Protein AF-A0AAD5NKB3-F1 (afdb_monomer_lite)

pLDDT: mean 73.3, std 15.7, range [30.05, 95.31]

Organism: Acer negundo (NCBI:txid4023)

Secondary structure (DSSP, 8-state):
---SGGG----TT-HHHHHHHHHHHHHHHHHTT-----S-GGG--TTS--EEEEE---SS-HHHHHH-----SHHHHHHHHHTT--EEE-SSHHHHHHH-BTTB-----TT-THHHHHHHHHTPPEEEEE--SGGGSSEEEE--SHHHHHHHHHHT---EEEE--SS--

Radius of gyration: 16.44 Å; chains: 1; bounding box: 42×35×48 Å

Foldseek 3Di:
DPPPDPDLPQDLPDPVSVVVLVVCLVVLPVQDVDDDDDPDPPVDDQQAAEEEAEFDCAPHPSVCSNDADDDPDPVSCLVCRVVRYHHYDHQCQLNQHQPDDAPDGDHDPPVRCPVVVSCVVVVHHYHYHYDPPRSPQWDKDFDDDDVLSVVCVVVSHGDIDTDDDDDDD

Structure (mmCIF, N/CA/C/O backbone):
data_AF-A0AAD5NKB3-F1
#
_entry.id   AF-A0AAD5NKB3-F1
#
loop_
_atom_site.group_PDB
_atom_site.id
_atom_site.type_symbol
_atom_site.label_atom_id
_atom_site.label_alt_id
_atom_site.label_comp_id
_atom_site.label_asym_id
_atom_site.label_entity_id
_atom_site.label_seq_id
_atom_site.pdbx_PDB_ins_code
_atom_site.Cartn_x
_atom_site.Cartn_y
_atom_site.Cartn_z
_atom_site.occupancy
_atom_site.B_iso_or_equiv
_atom_site.auth_seq_id
_atom_site.auth_comp_id
_atom_site.auth_asym_id
_atom_site.auth_atom_id
_atom_site.pdbx_PDB_model_num
ATOM 1 N N . MET A 1 1 ? -2.446 13.764 -21.635 1.00 30.91 1 MET A N 1
ATOM 2 C CA . MET A 1 1 ? -1.039 13.862 -21.181 1.00 30.91 1 MET A CA 1
ATOM 3 C C . MET A 1 1 ? -1.048 14.028 -19.662 1.00 30.91 1 MET A C 1
ATOM 5 O O . MET A 1 1 ? -1.425 15.084 -19.175 1.00 30.91 1 MET A O 1
ATOM 9 N N . LEU A 1 2 ? -0.765 12.965 -18.907 1.00 37.78 2 LEU A N 1
ATOM 10 C CA . LEU A 1 2 ? -0.924 12.890 -17.443 1.00 37.78 2 LEU A CA 1
ATOM 11 C C . LEU A 1 2 ? 0.297 13.487 -16.698 1.00 37.78 2 LEU A C 1
ATOM 13 O O . LEU A 1 2 ? 0.914 12.829 -15.875 1.00 37.78 2 LEU A O 1
ATOM 17 N N . PHE A 1 3 ? 0.673 14.736 -16.996 1.00 38.31 3 PHE A N 1
ATOM 18 C CA . PHE A 1 3 ? 1.846 15.390 -16.377 1.00 38.31 3 PHE A CA 1
ATOM 19 C C . PHE A 1 3 ? 1.584 15.976 -14.974 1.00 38.31 3 PHE A C 1
ATOM 21 O O . PHE A 1 3 ? 2.528 16.328 -14.276 1.00 38.31 3 PHE A O 1
ATOM 28 N N . PHE A 1 4 ? 0.323 16.112 -14.547 1.00 36.34 4 PHE A N 1
ATOM 29 C CA . PHE A 1 4 ? -0.035 17.086 -13.503 1.00 36.34 4 PHE A CA 1
ATOM 30 C C . PHE A 1 4 ? -0.369 16.547 -12.102 1.00 36.34 4 PHE A C 1
ATOM 32 O O . PHE A 1 4 ? -0.587 17.352 -11.201 1.00 36.34 4 PHE A O 1
ATOM 39 N N . PHE A 1 5 ? -0.386 15.234 -11.853 1.00 44.59 5 PHE A N 1
ATOM 40 C CA . PHE A 1 5 ? -0.872 14.723 -10.554 1.00 44.59 5 PHE A CA 1
ATOM 41 C C . PHE A 1 5 ? 0.203 14.477 -9.486 1.00 44.59 5 PHE A C 1
ATOM 43 O O . PHE A 1 5 ? -0.128 14.082 -8.372 1.00 44.59 5 PHE A O 1
ATOM 50 N N . MET A 1 6 ? 1.476 14.760 -9.769 1.00 42.28 6 MET A N 1
ATOM 51 C CA . MET A 1 6 ? 2.579 14.442 -8.848 1.00 42.28 6 MET A CA 1
ATOM 52 C C . MET A 1 6 ? 2.840 15.506 -7.761 1.00 42.28 6 MET A C 1
ATOM 54 O O . MET A 1 6 ? 3.687 15.303 -6.897 1.00 42.28 6 MET A O 1
ATOM 58 N N . PHE A 1 7 ? 2.104 16.623 -7.767 1.00 39.75 7 PHE A N 1
ATOM 59 C CA . PHE A 1 7 ? 2.269 17.727 -6.811 1.00 39.75 7 PHE A CA 1
ATOM 60 C C . PHE A 1 7 ? 0.956 18.116 -6.128 1.00 39.75 7 PHE A C 1
ATOM 62 O O . PHE A 1 7 ? 0.623 19.296 -6.052 1.00 39.75 7 PHE A O 1
ATOM 69 N N . ILE A 1 8 ? 0.190 17.151 -5.616 1.00 42.84 8 ILE A N 1
ATOM 70 C CA . ILE A 1 8 ? -0.870 17.490 -4.660 1.00 42.84 8 ILE A CA 1
ATOM 71 C C . ILE A 1 8 ? -0.327 17.221 -3.256 1.00 42.84 8 ILE A C 1
ATOM 73 O O . ILE A 1 8 ? -0.407 16.086 -2.783 1.00 42.84 8 ILE A O 1
ATOM 77 N N . PRO A 1 9 ? 0.219 18.232 -2.553 1.00 39.78 9 PRO A N 1
ATOM 78 C CA . PRO A 1 9 ? 0.282 18.166 -1.106 1.00 39.78 9 PRO A CA 1
ATOM 79 C C . PRO A 1 9 ? -1.168 18.160 -0.613 1.00 39.78 9 PRO A C 1
ATOM 81 O O . PRO A 1 9 ? -1.796 19.205 -0.447 1.00 39.78 9 PRO A O 1
ATOM 84 N N . ILE A 1 10 ? -1.744 16.966 -0.454 1.00 48.25 10 ILE A N 1
ATOM 85 C CA . ILE A 1 10 ? -3.040 16.818 0.198 1.00 48.25 10 ILE A CA 1
ATOM 86 C C . ILE A 1 10 ? -2.777 17.099 1.671 1.00 48.25 10 ILE A C 1
ATOM 88 O O . ILE A 1 10 ? -2.394 16.225 2.448 1.00 48.25 10 ILE A O 1
ATOM 92 N N . ASP A 1 11 ? -2.942 18.360 2.047 1.00 48.34 11 ASP A N 1
ATOM 93 C CA . ASP A 1 11 ? -3.095 18.710 3.441 1.00 48.34 11 ASP A CA 1
ATOM 94 C C . ASP A 1 11 ? -4.345 17.986 3.964 1.00 48.34 11 ASP A C 1
ATOM 96 O O . ASP A 1 11 ? -5.457 18.178 3.466 1.00 48.34 11 ASP A O 1
ATOM 100 N N . HIS A 1 12 ? -4.147 17.131 4.963 1.00 51.28 12 HIS A N 1
ATOM 101 C CA . HIS A 1 12 ? -5.184 16.386 5.667 1.00 51.28 12 HIS A CA 1
ATOM 102 C C . HIS A 1 12 ? -6.271 17.294 6.256 1.00 51.28 12 HIS A C 1
ATOM 104 O O . HIS A 1 12 ? -7.392 16.828 6.462 1.00 51.28 12 HIS A O 1
ATOM 110 N N . HIS A 1 13 ? -6.004 18.590 6.441 1.00 52.25 13 HIS A N 1
ATOM 111 C CA . HIS A 1 13 ? -7.005 19.579 6.837 1.00 52.25 13 HIS A CA 1
ATOM 112 C C . HIS A 1 13 ? -7.773 20.208 5.659 1.00 52.25 13 HIS A C 1
ATOM 114 O O . HIS A 1 13 ? -8.900 20.678 5.848 1.00 52.25 13 HIS A O 1
ATOM 120 N N . SER A 1 14 ? -7.257 20.137 4.429 1.00 56.31 14 SER A N 1
ATOM 121 C CA . SER A 1 14 ? -7.858 20.771 3.252 1.00 56.31 14 SER A CA 1
ATOM 122 C C . SER A 1 14 ? -9.067 19.997 2.717 1.00 56.31 14 SER A C 1
ATOM 124 O O . SER A 1 14 ? -8.955 18.922 2.123 1.00 56.31 14 SER A O 1
ATOM 126 N N . LYS A 1 15 ? -10.263 20.585 2.868 1.00 63.34 15 LYS A N 1
ATOM 127 C CA . LYS A 1 15 ? -11.514 20.058 2.287 1.00 63.34 15 LYS A CA 1
ATOM 128 C C . LYS A 1 15 ? -11.424 19.911 0.762 1.00 63.34 15 LYS A C 1
ATOM 130 O O . LYS A 1 15 ? -11.953 18.944 0.215 1.00 63.34 15 LYS A O 1
ATOM 135 N N . TRP A 1 16 ? -10.738 20.843 0.097 1.00 64.38 16 TRP A N 1
ATOM 136 C CA . TRP A 1 16 ? -10.544 20.830 -1.353 1.00 64.38 16 TRP A CA 1
ATOM 137 C C . TRP A 1 16 ? -9.618 19.691 -1.787 1.00 64.38 16 TRP A C 1
ATOM 139 O O . TRP A 1 16 ? -9.987 18.924 -2.672 1.00 64.38 16 TRP A O 1
ATOM 149 N N . GLY A 1 17 ? -8.489 19.498 -1.093 1.00 62.31 17 GLY A N 1
ATOM 150 C CA . GLY A 1 17 ? -7.562 18.393 -1.360 1.00 62.31 17 GLY A CA 1
ATOM 151 C C . GLY A 1 17 ? -8.229 17.021 -1.225 1.00 62.31 17 GLY A C 1
ATOM 152 O O . GLY A 1 17 ? -8.088 16.178 -2.107 1.00 62.31 17 GLY A O 1
ATOM 153 N N . ARG A 1 18 ? -9.051 16.821 -0.182 1.00 61.41 18 ARG A N 1
ATOM 154 C CA . ARG A 1 18 ? -9.834 15.581 -0.009 1.00 61.41 18 ARG A CA 1
ATOM 155 C C . ARG A 1 18 ? -10.883 15.380 -1.105 1.00 61.41 18 ARG A C 1
ATOM 157 O O . ARG A 1 18 ? -11.113 14.251 -1.527 1.00 61.41 18 ARG A O 1
ATOM 164 N N . SER A 1 19 ? -11.536 16.450 -1.561 1.00 63.03 19 SER A N 1
ATOM 165 C CA . SER A 1 19 ? -12.535 16.360 -2.634 1.00 63.03 19 SER A CA 1
ATOM 166 C C . SER A 1 19 ? -11.902 16.066 -3.991 1.00 63.03 19 SER A C 1
ATOM 168 O O . SER A 1 19 ? -12.428 15.242 -4.736 1.00 63.03 19 SER A O 1
ATOM 170 N N . LEU A 1 20 ? -10.770 16.705 -4.292 1.00 64.19 20 LEU A N 1
ATOM 171 C CA . LEU A 1 20 ? -9.994 16.450 -5.500 1.00 64.19 20 LEU A CA 1
ATOM 172 C C . LEU A 1 20 ? -9.430 15.027 -5.499 1.00 64.19 20 LEU A C 1
ATOM 174 O O . LEU A 1 20 ? -9.568 14.341 -6.504 1.00 64.19 20 LEU A O 1
ATOM 178 N N . SER A 1 21 ? -8.886 14.564 -4.366 1.00 59.94 21 SER A N 1
ATOM 179 C CA . SER A 1 21 ? -8.460 13.171 -4.192 1.00 59.94 21 SER A CA 1
ATOM 180 C C . SER A 1 21 ? -9.610 12.227 -4.532 1.00 59.94 21 SER A C 1
ATOM 182 O O . SER A 1 21 ? -9.531 11.525 -5.531 1.00 59.94 21 SER A O 1
ATOM 184 N N . ARG A 1 22 ? -10.753 12.329 -3.831 1.00 63.94 22 ARG A N 1
ATOM 185 C CA . ARG A 1 22 ? -11.948 11.503 -4.094 1.00 63.94 22 ARG A CA 1
ATOM 186 C C . ARG A 1 22 ? -12.400 11.523 -5.557 1.00 63.94 22 ARG A C 1
ATOM 188 O O . ARG A 1 22 ? -12.804 10.487 -6.079 1.00 63.94 22 ARG A O 1
ATOM 195 N N . TYR A 1 23 ? -12.345 12.682 -6.213 1.00 67.06 23 TYR A N 1
ATOM 196 C CA . TYR A 1 23 ? -12.666 12.807 -7.634 1.00 67.06 23 TYR A CA 1
ATOM 197 C C . TYR A 1 23 ? -11.686 12.013 -8.507 1.00 67.06 23 TYR A C 1
ATOM 199 O O . TYR A 1 23 ? -12.117 11.214 -9.338 1.00 67.06 23 TYR A O 1
ATOM 207 N N . ILE A 1 24 ? -10.378 12.174 -8.283 1.00 64.75 24 ILE A N 1
ATOM 208 C CA . ILE A 1 24 ? -9.341 11.410 -8.984 1.00 64.75 24 ILE A CA 1
ATOM 209 C C . ILE A 1 24 ? -9.543 9.913 -8.741 1.00 64.75 24 ILE A C 1
ATOM 211 O O . ILE A 1 24 ? -9.563 9.165 -9.709 1.00 64.75 24 ILE A O 1
ATOM 215 N N . CYS A 1 25 ? -9.772 9.470 -7.500 1.00 62.38 25 CYS A N 1
ATOM 216 C CA . CYS A 1 25 ? -10.002 8.060 -7.164 1.00 62.38 25 CYS A CA 1
ATOM 217 C C . CYS A 1 25 ? -11.192 7.474 -7.927 1.00 62.38 25 CYS A C 1
ATOM 219 O O . CYS A 1 25 ? -11.084 6.409 -8.537 1.00 62.38 25 CYS A O 1
ATOM 221 N N . LYS A 1 26 ? -12.318 8.200 -7.929 1.00 65.75 26 LYS A N 1
ATOM 222 C CA . LYS A 1 26 ? -13.553 7.784 -8.601 1.00 65.75 26 LYS A CA 1
ATOM 223 C C . LYS A 1 26 ? -13.345 7.599 -10.103 1.00 65.75 26 LYS A C 1
ATOM 225 O O . LYS A 1 26 ? -13.841 6.631 -10.670 1.00 65.75 26 LYS A O 1
ATOM 230 N N . HIS A 1 27 ? -12.614 8.510 -10.741 1.00 66.75 27 HIS A N 1
ATOM 231 C CA . HIS A 1 27 ? -12.398 8.467 -12.186 1.00 66.75 27 HIS A CA 1
ATOM 232 C C . HIS A 1 27 ? -11.211 7.586 -12.601 1.00 66.75 27 HIS A C 1
ATOM 234 O O . HIS A 1 27 ? -11.266 6.963 -13.660 1.00 66.75 27 HIS A O 1
ATOM 240 N N . ALA A 1 28 ? -10.181 7.447 -11.766 1.00 64.50 28 ALA A N 1
ATOM 241 C CA . ALA A 1 28 ? -9.058 6.544 -12.011 1.00 64.50 28 ALA A CA 1
ATOM 242 C C . ALA A 1 28 ? -9.527 5.084 -12.101 1.00 64.50 28 ALA A C 1
ATOM 244 O O . ALA A 1 28 ? -9.138 4.386 -13.033 1.00 64.50 28 ALA A O 1
ATOM 245 N N . CYS A 1 29 ? -10.436 4.648 -11.219 1.00 61.00 29 CYS A N 1
ATOM 246 C CA . CYS A 1 29 ? -11.005 3.294 -11.271 1.00 61.00 29 CYS A CA 1
ATOM 247 C C . CYS A 1 29 ? -11.806 3.020 -12.555 1.00 61.00 29 CYS A C 1
ATOM 249 O O . CYS A 1 29 ? -11.887 1.879 -12.986 1.00 61.00 29 CYS A O 1
ATOM 251 N N . SER A 1 30 ? -12.389 4.053 -13.176 1.00 64.44 30 SER A N 1
ATOM 252 C CA . SER A 1 30 ? -13.060 3.919 -14.481 1.00 64.44 30 SER A CA 1
ATOM 253 C C . SER A 1 30 ? -12.101 3.981 -15.673 1.00 64.44 30 SER A C 1
ATOM 255 O O . SER A 1 30 ? -12.467 3.578 -16.772 1.00 64.44 30 SER A O 1
ATOM 257 N N . TYR A 1 31 ? -10.894 4.514 -15.472 1.00 64.31 31 TYR A N 1
ATOM 258 C CA . TYR A 1 31 ? -9.900 4.702 -16.528 1.00 64.31 31 TYR A CA 1
ATOM 259 C C . TYR A 1 31 ? -9.013 3.469 -16.727 1.00 64.31 31 TYR A C 1
ATOM 261 O O . TYR A 1 31 ? -8.599 3.184 -17.848 1.00 64.31 31 TYR A O 1
ATOM 269 N N . PHE A 1 32 ? -8.746 2.727 -15.651 1.00 68.06 32 PHE A N 1
ATOM 270 C CA . PHE A 1 32 ? -7.992 1.479 -15.687 1.00 68.06 32 PHE A CA 1
ATOM 271 C C . PHE A 1 32 ? -8.927 0.286 -15.497 1.00 68.06 32 PHE A C 1
ATOM 273 O O . PHE A 1 32 ? -9.737 0.314 -14.571 1.00 68.06 32 PHE A O 1
ATOM 280 N N . PRO A 1 33 ? -8.807 -0.784 -16.300 1.00 67.94 33 PRO A N 1
ATOM 281 C CA . PRO A 1 33 ? -9.546 -2.018 -16.068 1.00 67.94 33 PRO A CA 1
ATOM 282 C C . PRO A 1 33 ? -8.989 -2.726 -14.822 1.00 67.94 33 PRO A C 1
ATOM 284 O O . PRO A 1 33 ? -8.139 -3.608 -14.913 1.00 67.94 33 PRO A O 1
ATOM 287 N N . VAL A 1 34 ? -9.441 -2.311 -13.638 1.00 72.50 34 VAL A N 1
ATOM 288 C CA . VAL A 1 34 ? -9.084 -2.930 -12.356 1.00 72.50 34 VAL A CA 1
ATOM 289 C C . VAL A 1 34 ? -10.179 -3.911 -11.964 1.00 72.50 34 VAL A C 1
ATOM 291 O O . VAL A 1 34 ? -11.353 -3.554 -11.914 1.00 72.50 34 VAL A O 1
ATOM 294 N N . THR A 1 35 ? -9.790 -5.145 -11.653 1.00 77.00 35 THR A N 1
ATOM 295 C CA . THR A 1 35 ? -10.694 -6.150 -11.084 1.00 77.00 35 THR A CA 1
ATOM 296 C C . THR A 1 35 ? -10.317 -6.374 -9.627 1.00 77.00 35 THR A C 1
ATOM 298 O O . THR A 1 35 ? -9.173 -6.713 -9.331 1.00 77.00 35 THR A O 1
ATOM 301 N N . LEU A 1 36 ? -11.271 -6.173 -8.717 1.00 82.44 36 LEU A N 1
ATOM 302 C CA . LEU A 1 36 ? -11.090 -6.474 -7.302 1.00 82.44 36 LEU A CA 1
ATOM 303 C C . LEU A 1 36 ? -11.544 -7.909 -7.033 1.00 82.44 36 LEU A C 1
ATOM 305 O O . LEU A 1 36 ? -12.716 -8.233 -7.213 1.00 82.44 36 LEU A O 1
ATOM 309 N N . HIS A 1 37 ? -10.619 -8.747 -6.577 1.00 85.75 37 HIS A N 1
ATOM 310 C CA . HIS A 1 37 ? -10.916 -10.090 -6.097 1.00 85.75 37 HIS A CA 1
ATOM 311 C C . HIS A 1 37 ? -10.834 -10.108 -4.570 1.00 85.75 37 HIS A C 1
ATOM 313 O O . HIS A 1 37 ? -9.800 -9.760 -4.001 1.00 85.75 37 HIS A O 1
ATOM 319 N N . VAL A 1 38 ? -11.920 -10.513 -3.913 1.00 87.75 38 VAL A N 1
ATOM 320 C CA . VAL A 1 38 ? -11.999 -10.663 -2.45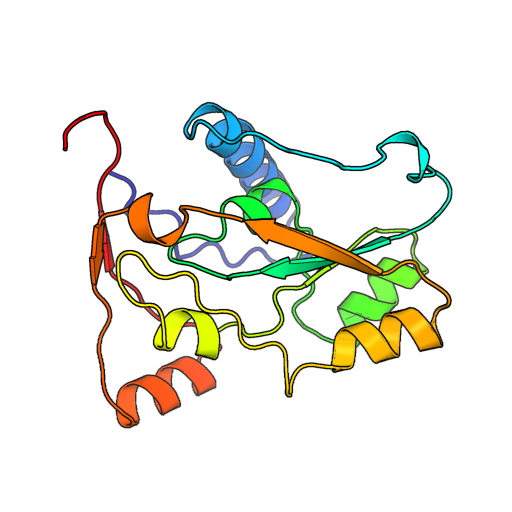5 1.00 87.75 38 VAL A CA 1
ATOM 321 C C . VAL A 1 38 ? -12.353 -12.114 -2.166 1.00 87.75 38 VAL A C 1
ATOM 323 O O . VAL A 1 38 ? -13.371 -12.589 -2.659 1.00 87.75 38 VAL A O 1
ATOM 326 N N . GLU A 1 39 ? -11.515 -12.813 -1.397 1.00 88.31 39 GLU A N 1
ATOM 327 C CA . GLU A 1 39 ? -11.716 -14.240 -1.093 1.00 88.31 39 GLU A CA 1
ATOM 328 C C . GLU A 1 39 ? -13.013 -14.487 -0.312 1.00 88.31 39 GLU A C 1
ATOM 330 O O . GLU A 1 39 ? -13.788 -15.370 -0.668 1.00 88.31 39 GLU A O 1
ATOM 335 N N . ASP A 1 40 ? -13.269 -13.674 0.716 1.00 90.75 40 ASP A N 1
ATOM 336 C CA . ASP A 1 40 ? -14.513 -13.698 1.483 1.00 90.75 40 ASP A CA 1
ATOM 337 C C . ASP A 1 40 ? -14.961 -12.271 1.811 1.00 90.75 40 ASP A C 1
ATOM 339 O O . ASP A 1 40 ? -14.406 -11.595 2.679 1.00 90.75 40 ASP A O 1
ATOM 343 N N . ILE A 1 41 ? -15.982 -11.799 1.095 1.00 88.62 41 ILE A N 1
ATOM 344 C CA . ILE A 1 41 ? -16.556 -10.469 1.318 1.00 88.62 41 ILE A CA 1
ATOM 345 C C . ILE A 1 41 ? -17.380 -10.399 2.613 1.00 88.62 41 ILE A C 1
ATOM 347 O O . ILE A 1 41 ? -17.510 -9.324 3.194 1.00 88.62 41 ILE A O 1
ATOM 351 N N . ASN A 1 42 ? -17.899 -11.528 3.104 1.00 91.56 42 ASN A N 1
ATOM 352 C CA . ASN A 1 42 ? -18.744 -11.574 4.300 1.00 91.56 42 ASN A CA 1
ATOM 353 C C . ASN A 1 42 ? -17.923 -11.545 5.598 1.00 91.56 42 ASN A C 1
ATOM 355 O O . ASN A 1 42 ? -18.470 -11.285 6.669 1.00 91.56 42 ASN A O 1
ATOM 359 N N . ALA A 1 43 ? -16.606 -11.750 5.513 1.00 90.31 43 ALA A N 1
ATOM 360 C CA . ALA A 1 43 ? -15.679 -11.540 6.624 1.00 90.31 43 ALA A CA 1
ATOM 361 C C . ALA A 1 43 ? -15.546 -10.054 7.030 1.00 90.31 43 ALA A C 1
ATOM 363 O O . ALA A 1 43 ? -15.003 -9.739 8.098 1.00 90.31 43 ALA A O 1
ATOM 364 N N . PHE A 1 44 ? -16.031 -9.128 6.195 1.00 90.50 44 PHE A N 1
ATOM 365 C CA . PHE A 1 44 ? -15.998 -7.695 6.466 1.00 90.50 44 PHE A CA 1
ATOM 366 C C . PHE A 1 44 ? -17.248 -7.233 7.223 1.00 90.50 44 PHE A C 1
ATOM 368 O O . PHE A 1 44 ? -18.379 -7.482 6.815 1.00 90.50 44 PHE A O 1
ATOM 375 N N . GLN A 1 45 ? -17.032 -6.522 8.327 1.00 90.69 45 GLN A N 1
ATOM 376 C CA . GLN A 1 45 ? -18.059 -5.992 9.218 1.00 90.69 45 GLN A CA 1
ATOM 377 C C . GLN A 1 45 ? -17.968 -4.463 9.226 1.00 90.69 45 GLN A C 1
ATOM 379 O O . GLN A 1 45 ? -16.876 -3.898 9.224 1.00 90.69 45 GLN A O 1
ATOM 384 N N . SER A 1 46 ? -19.109 -3.775 9.221 1.00 87.31 46 SER A N 1
ATOM 385 C CA . SER A 1 46 ? -19.159 -2.308 9.130 1.00 87.31 46 SER A CA 1
ATOM 386 C C . SER A 1 46 ? -18.892 -1.580 10.452 1.00 87.31 46 SER A C 1
ATOM 388 O O . SER A 1 46 ? -18.790 -0.358 10.463 1.00 87.31 46 SER A O 1
ATOM 390 N N . ASP A 1 47 ? -18.831 -2.304 11.567 1.00 90.44 47 ASP A N 1
ATOM 391 C CA . ASP A 1 47 ? -18.695 -1.782 12.931 1.00 90.44 47 ASP A CA 1
ATOM 392 C C . ASP A 1 47 ? -17.242 -1.746 13.435 1.00 90.44 47 ASP A C 1
ATOM 394 O O . ASP A 1 47 ? -16.988 -1.341 14.570 1.00 90.44 47 ASP A O 1
ATOM 398 N N . ARG A 1 48 ? -16.275 -2.139 12.598 1.00 90.69 48 ARG A N 1
ATOM 399 C CA . ARG A 1 48 ? -14.855 -2.202 12.962 1.00 90.69 48 ARG A CA 1
ATOM 400 C C . ARG A 1 48 ? -13.943 -1.629 11.887 1.00 90.69 48 ARG A C 1
ATOM 402 O O . ARG A 1 48 ? -14.218 -1.694 10.691 1.00 90.69 48 ARG A O 1
ATOM 409 N N . SER A 1 49 ? -12.797 -1.131 12.337 1.00 91.62 49 SER A N 1
ATOM 410 C CA . SER A 1 49 ? -11.713 -0.686 11.465 1.00 91.62 49 SER A CA 1
ATOM 411 C C . SER A 1 49 ? -10.881 -1.864 10.966 1.00 91.62 49 SER A C 1
ATOM 413 O O . SER A 1 49 ? -10.681 -2.850 11.677 1.00 91.62 49 SER A O 1
ATOM 415 N N . TYR A 1 50 ? -10.312 -1.711 9.776 1.00 91.62 50 TYR A N 1
ATOM 416 C CA . TYR A 1 50 ? -9.366 -2.643 9.174 1.00 91.62 50 TYR A CA 1
ATOM 417 C C . TYR A 1 50 ? -8.043 -1.943 8.877 1.00 91.62 50 TYR A C 1
ATOM 419 O O . TYR A 1 50 ? -8.004 -0.751 8.559 1.00 91.62 50 TYR A O 1
ATOM 427 N N . ILE A 1 51 ? -6.952 -2.699 8.958 1.00 91.31 51 ILE A N 1
ATOM 428 C CA . ILE A 1 51 ? -5.659 -2.277 8.425 1.00 91.31 51 ILE A CA 1
ATOM 429 C C . ILE A 1 51 ? -5.433 -3.040 7.129 1.00 91.31 51 ILE A C 1
ATOM 431 O O . ILE A 1 51 ? -5.313 -4.260 7.158 1.00 91.31 51 ILE A O 1
ATOM 435 N N . PHE A 1 52 ? -5.336 -2.338 6.006 1.00 89.56 52 PHE A N 1
ATOM 436 C CA . PHE A 1 52 ? -4.997 -2.944 4.723 1.00 89.56 52 PHE A 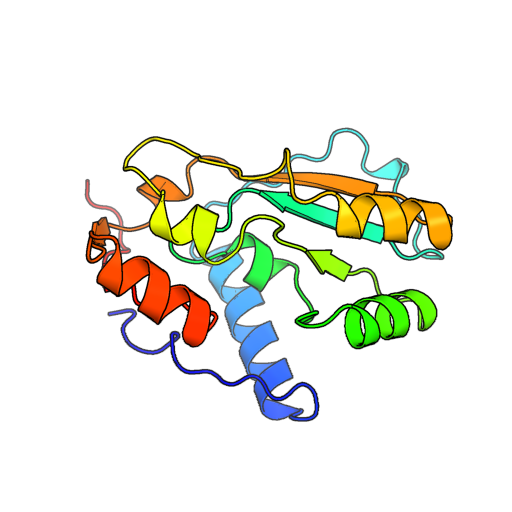CA 1
ATOM 437 C C . PHE A 1 52 ? -3.499 -2.778 4.458 1.00 89.56 52 PHE A C 1
ATOM 439 O O . PHE A 1 52 ? -3.002 -1.657 4.345 1.00 89.56 52 PHE A O 1
ATOM 446 N N . GLY A 1 53 ? -2.768 -3.889 4.388 1.00 88.25 53 GLY A N 1
ATOM 447 C CA . GLY A 1 53 ? -1.368 -3.912 3.963 1.00 88.25 53 GLY A CA 1
ATOM 448 C C . GLY A 1 53 ? -1.304 -4.076 2.452 1.00 88.25 53 GLY A C 1
ATOM 449 O O . GLY A 1 53 ? -1.436 -5.198 1.973 1.00 88.25 53 GLY A O 1
ATOM 450 N N . TYR A 1 54 ? -1.149 -2.970 1.727 1.00 84.75 54 TYR A N 1
ATOM 451 C CA . TYR A 1 54 ? -1.175 -2.935 0.267 1.00 84.75 54 TYR A CA 1
ATOM 452 C C . TYR A 1 54 ? 0.228 -3.061 -0.323 1.00 84.75 54 TYR A C 1
ATOM 454 O O . TYR A 1 54 ? 1.126 -2.309 0.052 1.00 84.75 54 TYR A O 1
ATOM 462 N N . GLU A 1 55 ? 0.387 -3.967 -1.283 1.00 82.00 55 GLU A N 1
ATOM 463 C CA . GLU A 1 55 ? 1.636 -4.234 -1.991 1.00 82.00 55 GLU A CA 1
ATOM 464 C C . GLU A 1 55 ? 1.397 -4.450 -3.495 1.00 82.00 55 GLU A C 1
ATOM 466 O O . GLU A 1 55 ? 0.376 -5.031 -3.868 1.00 82.00 55 GLU A O 1
ATOM 471 N N . PRO A 1 56 ? 2.336 -4.066 -4.377 1.00 79.19 56 PRO A N 1
ATOM 472 C CA . PRO A 1 56 ? 3.465 -3.149 -4.166 1.00 79.19 56 PRO A CA 1
ATOM 473 C C . PRO A 1 56 ? 3.088 -1.672 -4.413 1.00 79.19 56 PRO A C 1
ATOM 475 O O . PRO A 1 56 ? 2.068 -1.369 -5.031 1.00 79.19 56 PRO A O 1
ATOM 478 N N . HIS A 1 57 ? 3.936 -0.721 -3.992 1.00 71.44 57 HIS A N 1
ATOM 479 C CA . HIS A 1 57 ? 3.706 0.725 -4.201 1.00 71.44 57 HIS A CA 1
ATOM 480 C C . HIS A 1 57 ? 3.595 1.161 -5.684 1.00 71.44 57 HIS A C 1
ATOM 482 O O . HIS A 1 57 ? 2.834 2.073 -5.994 1.00 71.44 57 HIS A O 1
ATOM 488 N N . SER A 1 58 ? 4.356 0.537 -6.592 1.00 64.94 58 SER A N 1
ATOM 489 C CA . SER A 1 58 ? 4.425 0.792 -8.050 1.00 64.94 58 SER A CA 1
ATOM 490 C C . SER A 1 58 ? 4.479 2.274 -8.533 1.00 64.94 58 SER A C 1
ATOM 492 O O . SER A 1 58 ? 4.748 3.189 -7.747 1.00 64.94 58 SER A O 1
ATOM 494 N N . VAL A 1 59 ? 4.324 2.503 -9.854 1.00 55.16 59 VAL A N 1
ATOM 495 C CA . VAL A 1 59 ? 4.556 3.777 -10.595 1.00 55.16 59 VAL A CA 1
ATOM 496 C C . VAL A 1 59 ? 3.578 4.877 -10.184 1.00 55.16 59 VAL A C 1
ATOM 498 O O . VAL A 1 59 ? 3.920 6.054 -10.102 1.00 55.16 59 VAL A O 1
ATOM 501 N N . LEU A 1 60 ? 2.344 4.475 -9.919 1.00 60.88 60 LEU A N 1
ATOM 502 C CA . LEU A 1 60 ? 1.259 5.271 -9.380 1.00 60.88 60 LEU A CA 1
ATOM 503 C C . LEU A 1 60 ? 0.494 4.279 -8.524 1.00 60.88 60 LEU A C 1
ATOM 505 O O . LEU A 1 60 ? 0.015 3.289 -9.079 1.00 60.88 60 LEU A O 1
ATOM 509 N N . PRO A 1 61 ? 0.374 4.479 -7.207 1.00 56.91 61 PRO A N 1
ATOM 510 C CA . PRO A 1 61 ? -0.360 3.537 -6.397 1.00 56.91 61 PRO A CA 1
ATOM 511 C C . PRO A 1 61 ? -1.854 3.787 -6.639 1.00 56.91 61 PRO A C 1
ATOM 513 O O . PRO A 1 61 ? -2.535 4.393 -5.819 1.00 56.91 61 PRO A O 1
ATOM 516 N N . ILE A 1 62 ? -2.369 3.373 -7.801 1.00 54.81 62 ILE A N 1
ATOM 517 C CA . ILE A 1 62 ? -3.776 3.525 -8.196 1.00 54.81 62 ILE A CA 1
ATOM 518 C C . ILE A 1 62 ? -4.658 2.862 -7.141 1.00 54.81 62 ILE A C 1
ATOM 520 O O . ILE A 1 62 ? -5.683 3.427 -6.779 1.00 54.81 62 ILE A O 1
ATOM 524 N N . GLY A 1 63 ? -4.219 1.731 -6.577 1.00 49.78 63 GLY A N 1
ATOM 525 C CA . GLY A 1 63 ? -4.887 1.083 -5.451 1.00 49.78 63 GLY A CA 1
ATOM 526 C C . GLY A 1 63 ? -4.874 1.909 -4.161 1.00 49.78 63 GLY A C 1
ATOM 527 O O . GLY A 1 63 ? -5.877 1.938 -3.461 1.00 49.78 63 GLY A O 1
ATOM 528 N N . VAL A 1 64 ? -3.807 2.661 -3.866 1.00 57.78 64 VAL A N 1
ATOM 529 C CA . VAL A 1 64 ? -3.775 3.588 -2.714 1.00 57.78 64 VAL A CA 1
ATOM 530 C C . VAL A 1 64 ? -4.621 4.817 -2.996 1.00 57.78 64 VAL A C 1
ATOM 532 O O . VAL A 1 64 ? -5.307 5.283 -2.109 1.00 57.78 64 VAL A O 1
ATOM 535 N N . VAL A 1 65 ? -4.649 5.340 -4.219 1.00 52.72 65 VAL A N 1
ATOM 536 C CA . VAL A 1 65 ? -5.569 6.431 -4.559 1.00 52.72 65 VAL A CA 1
ATOM 537 C C . VAL A 1 65 ? -7.009 5.925 -4.414 1.00 52.72 65 VAL A C 1
ATOM 539 O O . VAL A 1 65 ? -7.780 6.505 -3.665 1.00 52.72 65 VAL A O 1
ATOM 542 N N . ALA A 1 66 ? -7.362 4.778 -4.996 1.00 45.75 66 ALA A N 1
ATOM 543 C CA . ALA A 1 66 ? -8.694 4.182 -4.886 1.00 45.75 66 ALA A CA 1
ATOM 544 C C . ALA A 1 66 ? -9.144 3.894 -3.442 1.00 45.75 66 ALA A C 1
ATOM 546 O O . ALA A 1 66 ? -10.344 3.933 -3.172 1.00 45.75 66 ALA A O 1
ATOM 547 N N . LEU A 1 67 ? -8.210 3.611 -2.529 1.00 50.28 67 LEU A N 1
ATOM 548 C CA . LEU A 1 67 ? -8.537 3.048 -1.222 1.00 50.28 67 LEU A CA 1
ATOM 549 C C . LEU A 1 67 ? -7.979 3.817 -0.001 1.00 50.28 67 LEU A C 1
ATOM 551 O O . LEU A 1 67 ? -8.306 3.448 1.125 1.00 50.28 67 LEU A O 1
ATOM 555 N N . ALA A 1 68 ? -7.155 4.860 -0.156 1.00 52.03 68 ALA A N 1
ATOM 556 C CA . ALA A 1 68 ? -6.456 5.480 0.975 1.00 52.03 68 ALA A CA 1
ATOM 557 C C . ALA A 1 68 ? -7.025 6.827 1.425 1.00 52.03 68 ALA A C 1
ATOM 559 O O . ALA A 1 68 ? -7.114 7.792 0.665 1.00 52.03 68 ALA A O 1
ATOM 560 N N . ASP A 1 69 ? -7.226 6.911 2.739 1.00 49.22 69 ASP A N 1
ATOM 561 C CA . ASP A 1 69 ? -6.976 8.122 3.510 1.00 49.22 69 ASP A CA 1
ATOM 562 C C . ASP A 1 69 ? -5.536 8.090 4.060 1.00 49.22 69 ASP A C 1
ATOM 564 O O . ASP A 1 69 ? -5.006 7.061 4.482 1.00 49.22 69 ASP A O 1
ATOM 568 N N . LEU A 1 70 ? -4.867 9.239 3.979 1.00 52.81 70 LEU A N 1
ATOM 569 C CA . LEU A 1 70 ? -3.415 9.403 4.077 1.00 52.81 70 LEU A CA 1
ATOM 570 C C . LEU A 1 70 ? -2.875 9.203 5.499 1.00 52.81 70 LEU A C 1
ATOM 572 O O . LEU A 1 70 ? -3.018 10.068 6.366 1.00 52.81 70 LEU A O 1
ATOM 576 N N . THR A 1 71 ? -2.127 8.123 5.720 1.00 52.97 71 THR A N 1
ATOM 577 C CA . THR A 1 71 ? -1.499 7.834 7.016 1.00 52.97 71 THR A CA 1
ATOM 578 C C . THR A 1 71 ? 0.028 7.875 6.961 1.00 52.97 71 THR A C 1
ATOM 580 O O . THR A 1 71 ? 0.711 6.855 7.008 1.00 52.97 71 THR A O 1
ATOM 583 N N . ALA A 1 72 ? 0.600 9.076 6.876 1.00 58.00 72 ALA A N 1
ATOM 584 C CA . ALA A 1 72 ? 2.050 9.251 6.732 1.00 58.00 72 ALA A CA 1
ATOM 585 C C . ALA A 1 72 ? 2.860 9.126 8.048 1.00 58.00 72 ALA A C 1
ATOM 587 O O . ALA A 1 72 ? 4.091 9.164 8.022 1.00 58.00 72 ALA A O 1
ATOM 588 N N . SER A 1 73 ? 2.214 8.988 9.216 1.00 70.75 73 SER A N 1
ATOM 589 C CA . SER A 1 73 ? 2.897 8.848 10.513 1.00 70.75 73 SER A CA 1
ATOM 590 C C . SER A 1 73 ? 2.215 7.820 11.419 1.00 70.75 73 SER A C 1
ATOM 592 O O . SER A 1 73 ? 0.994 7.683 11.378 1.00 70.75 73 SER A O 1
ATOM 594 N N . LYS A 1 74 ? 2.989 7.137 12.285 1.00 80.56 74 LYS A N 1
ATOM 595 C CA . LYS A 1 74 ? 2.444 6.177 13.269 1.00 80.56 74 LYS A CA 1
ATOM 596 C C . LYS A 1 74 ? 1.329 6.814 14.103 1.00 80.56 74 LYS A C 1
ATOM 598 O O . LYS A 1 74 ? 0.290 6.199 14.270 1.00 80.56 74 LYS A O 1
ATOM 603 N N . LYS A 1 75 ? 1.538 8.048 14.580 1.00 82.44 75 LYS A N 1
ATOM 604 C CA . LYS A 1 75 ? 0.581 8.773 15.428 1.00 82.44 75 LYS A CA 1
ATOM 605 C C . LYS A 1 75 ? -0.736 9.050 14.700 1.00 82.44 75 LYS A C 1
ATOM 607 O O . LYS A 1 75 ? -1.797 8.818 15.270 1.00 82.44 75 LYS A O 1
ATOM 612 N N . ASN A 1 76 ? -0.670 9.505 13.448 1.00 79.12 76 ASN A N 1
ATOM 613 C CA . ASN A 1 76 ? -1.874 9.757 12.653 1.00 79.12 76 ASN A CA 1
ATOM 614 C C . ASN A 1 76 ? -2.581 8.445 12.312 1.00 79.12 76 ASN A C 1
ATOM 616 O O . ASN A 1 76 ? -3.792 8.361 12.462 1.00 79.12 76 ASN A O 1
ATOM 620 N N . PHE A 1 77 ? -1.822 7.412 11.936 1.00 84.31 77 PHE A N 1
ATOM 621 C CA . PHE A 1 77 ? -2.352 6.079 11.655 1.00 84.31 77 PHE A CA 1
ATOM 622 C C . PHE A 1 77 ? -3.123 5.520 12.857 1.00 84.31 77 PHE A C 1
ATOM 624 O O . PHE A 1 77 ? -4.292 5.176 12.728 1.00 84.31 77 PHE A O 1
ATOM 631 N N . THR A 1 78 ? -2.519 5.518 14.049 1.00 87.44 78 THR A N 1
ATOM 632 C CA . THR A 1 78 ? -3.184 5.046 15.273 1.00 87.44 78 THR A CA 1
ATOM 633 C C . THR A 1 78 ? -4.372 5.920 15.668 1.00 87.44 78 THR A C 1
ATOM 635 O O . THR A 1 78 ? -5.378 5.396 16.127 1.00 87.44 78 THR A O 1
ATOM 638 N N . SER A 1 79 ? -4.284 7.242 15.475 1.00 87.19 79 SER A N 1
ATOM 639 C CA . SER A 1 79 ? -5.387 8.162 15.782 1.00 87.19 79 SER A CA 1
ATOM 640 C C . SER A 1 79 ? -6.595 7.946 14.871 1.00 87.19 79 SER A C 1
ATOM 642 O O . SER A 1 79 ? -7.722 8.047 15.342 1.00 87.19 79 SER A O 1
ATOM 644 N N . LEU A 1 80 ? -6.372 7.665 13.586 1.00 86.25 80 LEU A N 1
ATOM 645 C CA . LEU A 1 80 ? -7.440 7.386 12.624 1.00 86.25 80 LEU A CA 1
ATOM 646 C C . LEU A 1 80 ? -8.102 6.040 12.916 1.00 86.25 80 LEU A C 1
ATOM 648 O O . LEU A 1 80 ? -9.325 5.971 12.990 1.00 86.25 80 LEU A O 1
ATOM 652 N N . LEU A 1 81 ? -7.303 5.008 13.194 1.00 88.56 81 LEU A N 1
ATOM 653 C CA . LEU A 1 81 ? -7.819 3.702 13.604 1.00 88.56 81 LEU A CA 1
ATOM 654 C C . LEU A 1 81 ? -8.666 3.798 14.880 1.00 88.56 81 LEU A C 1
ATOM 656 O O . LEU A 1 81 ? -9.756 3.232 14.932 1.00 88.56 81 LEU A O 1
ATOM 660 N N . ALA A 1 82 ? -8.202 4.557 15.880 1.00 88.56 82 ALA A N 1
ATOM 661 C CA . ALA A 1 82 ? -8.935 4.795 17.125 1.00 88.56 82 ALA A CA 1
ATOM 662 C C . ALA A 1 82 ? -10.232 5.597 16.920 1.00 88.56 82 ALA A C 1
ATOM 664 O O . ALA A 1 82 ? -11.170 5.454 17.697 1.00 88.56 82 ALA A O 1
ATOM 665 N N . ALA A 1 83 ? -10.299 6.418 15.871 1.00 88.25 83 ALA A N 1
ATOM 666 C CA . ALA A 1 83 ? -11.500 7.150 15.482 1.00 88.25 83 ALA A CA 1
ATOM 667 C C . ALA A 1 83 ? -12.465 6.324 14.603 1.00 88.25 83 ALA A C 1
ATOM 669 O O . ALA A 1 83 ? -13.445 6.875 14.109 1.00 88.25 83 ALA A O 1
ATOM 670 N N . GLY A 1 84 ? -12.203 5.025 14.404 1.00 86.38 84 GLY A N 1
ATOM 671 C CA . GLY A 1 84 ? -13.074 4.123 13.642 1.00 86.38 84 GLY A CA 1
ATOM 672 C C . GLY A 1 84 ? -12.820 4.108 12.132 1.00 86.38 84 GLY A C 1
ATOM 673 O O . GLY A 1 84 ? -13.592 3.507 11.389 1.00 86.38 84 GLY A O 1
ATOM 674 N N . TYR A 1 85 ? -11.755 4.756 11.652 1.00 86.06 85 TYR A N 1
ATOM 675 C CA . TYR A 1 85 ? -11.397 4.712 10.236 1.00 86.06 85 TYR A CA 1
ATOM 676 C C . TYR A 1 85 ? -10.587 3.458 9.931 1.00 86.06 85 TYR A C 1
ATOM 678 O O . TYR A 1 85 ? -9.661 3.113 10.663 1.00 86.06 85 TYR A O 1
ATOM 686 N N . SER A 1 86 ? -10.891 2.813 8.807 1.00 87.25 86 SER A N 1
ATOM 687 C CA . SER A 1 86 ? -9.986 1.826 8.220 1.00 87.25 86 SER A CA 1
ATOM 688 C C . SER A 1 86 ? -8.840 2.536 7.506 1.00 87.25 86 SER A C 1
ATOM 690 O O . SER A 1 86 ? -9.051 3.557 6.853 1.00 87.25 86 SER A O 1
ATOM 692 N N . CYS A 1 87 ? -7.630 1.998 7.619 1.00 85.19 87 CYS A N 1
ATOM 693 C CA . CYS A 1 87 ? -6.424 2.637 7.101 1.00 85.19 87 CYS A CA 1
ATOM 694 C C . CYS A 1 87 ? -5.663 1.701 6.170 1.00 85.19 87 CYS A C 1
ATOM 696 O O . CYS A 1 87 ? -5.605 0.491 6.393 1.00 85.19 87 CYS A O 1
ATOM 698 N N . ILE A 1 88 ? -5.010 2.283 5.168 1.00 83.62 88 ILE A N 1
ATOM 699 C CA . ILE A 1 88 ? -4.163 1.554 4.224 1.00 83.62 88 ILE A CA 1
ATOM 700 C C . ILE A 1 88 ? -2.724 1.971 4.418 1.00 83.62 88 ILE A C 1
ATOM 702 O O . ILE A 1 88 ? -2.416 3.152 4.564 1.00 83.62 88 ILE A O 1
ATOM 706 N N . ILE A 1 89 ? -1.835 0.990 4.403 1.00 82.00 89 ILE A N 1
ATOM 707 C CA . ILE A 1 89 ? -0.403 1.209 4.480 1.00 82.00 89 ILE A CA 1
ATOM 708 C C . ILE A 1 89 ? 0.292 0.464 3.352 1.00 82.00 89 ILE A C 1
ATOM 710 O O . ILE A 1 89 ? -0.042 -0.681 3.067 1.00 82.00 89 ILE A O 1
ATOM 714 N N . VAL A 1 90 ? 1.277 1.129 2.748 1.00 82.62 90 VAL A N 1
ATOM 715 C CA . VAL A 1 90 ? 2.205 0.532 1.784 1.00 82.62 90 VAL A CA 1
ATOM 716 C C . VAL A 1 90 ? 3.577 0.407 2.450 1.00 82.62 90 VAL A C 1
ATOM 718 O O . VAL A 1 90 ? 4.269 1.418 2.614 1.00 82.62 90 VAL A O 1
ATOM 721 N N . PRO A 1 91 ? 3.937 -0.788 2.944 1.00 79.06 91 PRO A N 1
ATOM 722 C CA . PRO A 1 91 ? 5.086 -1.001 3.819 1.00 79.06 91 PRO A CA 1
ATOM 723 C C . PRO A 1 91 ? 6.445 -0.587 3.249 1.00 79.06 91 PRO A C 1
ATOM 725 O O . PRO A 1 91 ? 7.259 -0.036 4.007 1.00 79.06 91 PRO A O 1
ATOM 728 N N . GLY A 1 92 ? 6.750 -0.856 1.977 1.00 74.62 92 GLY A N 1
ATOM 729 C CA . GLY A 1 92 ? 8.094 -0.590 1.459 1.00 74.62 92 GLY A CA 1
ATOM 730 C C . GLY A 1 92 ? 8.319 0.804 0.896 1.00 74.62 92 GLY A C 1
ATOM 731 O O . GLY A 1 92 ? 9.478 1.237 0.851 1.00 74.62 92 GLY A O 1
ATOM 732 N N . GLY A 1 93 ? 7.263 1.550 0.567 1.00 75.62 93 GLY A N 1
ATOM 733 C CA . GLY A 1 93 ? 7.329 2.976 0.229 1.00 75.62 93 GLY A CA 1
ATOM 734 C C . GLY A 1 93 ? 8.448 3.306 -0.771 1.00 75.62 93 GLY A C 1
ATOM 735 O O . GLY A 1 93 ? 8.602 2.650 -1.793 1.00 75.62 93 GLY A O 1
ATOM 736 N N . VAL A 1 94 ? 9.302 4.284 -0.444 1.00 71.19 94 VAL A N 1
ATOM 737 C CA . VAL A 1 94 ? 10.422 4.733 -1.305 1.00 71.19 94 VAL A CA 1
ATOM 738 C C . VAL A 1 94 ? 11.361 3.596 -1.743 1.00 71.19 94 VAL A C 1
ATOM 740 O O . VAL A 1 94 ? 11.935 3.674 -2.829 1.00 71.19 94 VAL A O 1
ATO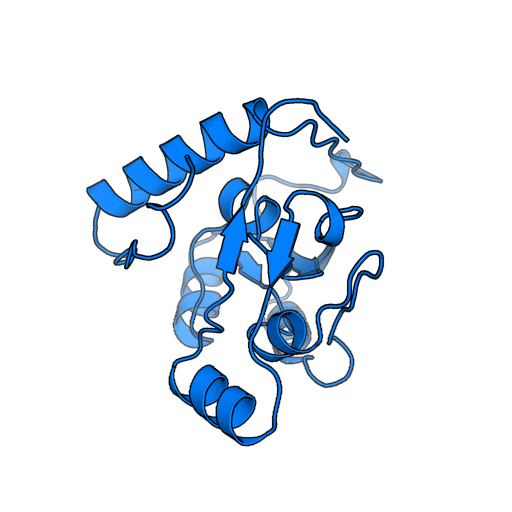M 743 N N . GLN A 1 95 ? 11.558 2.557 -0.917 1.00 74.75 95 GLN A N 1
ATOM 744 C CA . GLN A 1 95 ? 12.427 1.431 -1.287 1.00 74.75 95 GLN A CA 1
ATOM 745 C C . GLN A 1 95 ? 11.800 0.570 -2.378 1.00 74.75 95 GLN A C 1
ATOM 747 O O . GLN A 1 95 ? 12.507 0.233 -3.322 1.00 74.75 95 GLN A O 1
ATOM 752 N N . GLU A 1 96 ? 10.503 0.272 -2.280 1.00 75.12 96 GLU A N 1
ATOM 753 C CA . GLU A 1 96 ? 9.773 -0.447 -3.331 1.00 75.12 96 GLU A CA 1
ATOM 754 C C . GLU A 1 96 ? 9.883 0.303 -4.643 1.00 75.12 96 GLU A C 1
ATOM 756 O O . GLU A 1 96 ? 10.409 -0.238 -5.607 1.00 75.12 96 GLU A O 1
ATOM 761 N N . THR A 1 97 ? 9.527 1.588 -4.640 1.00 73.88 97 THR A N 1
ATOM 762 C CA . THR A 1 97 ? 9.567 2.446 -5.827 1.00 73.88 97 THR A CA 1
ATOM 763 C C . THR A 1 97 ? 10.963 2.528 -6.452 1.00 73.88 97 THR A C 1
ATOM 765 O O . THR A 1 97 ? 11.121 2.494 -7.670 1.00 73.88 97 THR A O 1
ATOM 768 N N . PHE A 1 98 ? 12.012 2.614 -5.628 1.00 76.19 98 PHE A N 1
ATOM 769 C CA . PHE A 1 98 ? 13.387 2.654 -6.127 1.00 76.19 98 PHE A CA 1
ATOM 770 C C . PHE A 1 98 ? 13.845 1.315 -6.711 1.00 76.19 98 PHE A C 1
ATOM 772 O O . PHE A 1 98 ? 14.627 1.306 -7.661 1.00 76.19 98 PHE A O 1
ATOM 779 N N . HIS A 1 99 ? 13.397 0.195 -6.150 1.00 81.31 99 H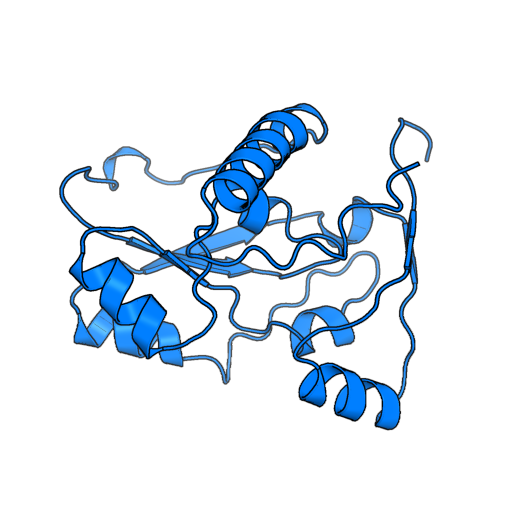IS A N 1
ATOM 780 C CA . HIS A 1 99 ? 13.775 -1.141 -6.599 1.00 81.31 99 HIS A CA 1
ATOM 781 C C . HIS A 1 99 ? 12.826 -1.727 -7.638 1.00 81.31 99 HIS A C 1
ATOM 783 O O . HIS A 1 99 ? 13.092 -2.829 -8.085 1.00 81.31 99 HIS A O 1
ATOM 789 N N . MET A 1 100 ? 11.791 -0.996 -8.058 1.00 79.38 100 MET A N 1
ATOM 790 C CA . MET A 1 100 ? 10.922 -1.409 -9.155 1.00 79.38 100 MET A CA 1
ATOM 791 C C . MET A 1 100 ? 11.719 -1.831 -10.388 1.00 79.38 100 MET A C 1
ATOM 793 O O . MET A 1 100 ? 12.692 -1.171 -10.779 1.00 79.38 100 MET A O 1
ATOM 797 N N . GLU A 1 101 ? 11.244 -2.894 -11.021 1.00 81.31 101 GLU A N 1
ATOM 798 C CA . GLU A 1 101 ? 11.741 -3.431 -12.280 1.00 81.31 101 GLU A CA 1
ATOM 799 C C . GLU A 1 101 ? 10.561 -3.601 -13.236 1.00 81.31 101 GLU A C 1
ATOM 801 O O . GLU A 1 101 ? 9.409 -3.710 -12.815 1.00 81.31 101 GLU A O 1
ATOM 806 N N . HIS A 1 102 ? 10.833 -3.543 -14.537 1.00 81.06 102 HIS A N 1
ATOM 807 C CA . HIS A 1 102 ? 9.785 -3.772 -15.528 1.00 81.06 102 HIS A CA 1
ATOM 808 C C . HIS A 1 102 ? 9.350 -5.239 -15.465 1.00 81.06 102 HIS A C 1
ATOM 810 O O . HIS A 1 102 ? 10.198 -6.117 -15.294 1.00 81.06 102 HIS A O 1
ATOM 816 N N . SER A 1 103 ? 8.046 -5.492 -15.601 1.00 79.81 103 SER A N 1
ATOM 817 C CA . SER A 1 103 ? 7.463 -6.841 -15.590 1.00 79.81 103 SER A CA 1
ATOM 818 C C . SER A 1 103 ? 7.709 -7.654 -14.307 1.00 79.81 103 SER A C 1
ATOM 820 O O . SER A 1 103 ? 7.596 -8.879 -14.322 1.00 79.81 103 SER A O 1
ATOM 822 N N . SER A 1 104 ? 8.048 -6.993 -13.194 1.00 82.50 104 SER A N 1
ATOM 823 C CA . SER A 1 104 ? 8.240 -7.635 -11.893 1.00 82.50 104 SER A CA 1
ATOM 824 C C . SER A 1 104 ? 7.658 -6.788 -10.767 1.00 82.50 104 SER A C 1
ATOM 826 O O . SER A 1 104 ? 8.031 -5.629 -10.573 1.00 82.50 104 SER A O 1
ATOM 828 N N . GLU A 1 105 ? 6.790 -7.405 -9.971 1.00 84.50 105 GLU A N 1
ATOM 829 C CA . GLU A 1 105 ? 6.219 -6.796 -8.774 1.00 84.50 105 GLU A CA 1
ATOM 830 C C . GLU A 1 105 ? 7.105 -7.099 -7.564 1.00 84.50 105 GLU A C 1
ATOM 832 O O . GLU A 1 105 ? 7.314 -8.255 -7.192 1.00 84.50 105 GLU A O 1
ATOM 837 N N . ILE A 1 106 ? 7.652 -6.053 -6.944 1.00 82.00 106 ILE A N 1
ATOM 838 C CA . ILE A 1 106 ? 8.613 -6.184 -5.845 1.00 82.00 106 ILE A CA 1
ATOM 839 C C . ILE A 1 106 ? 8.012 -5.578 -4.579 1.00 82.00 106 ILE A C 1
ATOM 841 O O . ILE A 1 106 ? 7.753 -4.378 -4.530 1.00 82.00 106 ILE A O 1
ATOM 845 N N . ALA A 1 107 ? 7.851 -6.409 -3.547 1.00 83.12 107 ALA A N 1
ATOM 846 C CA . ALA A 1 107 ? 7.333 -6.029 -2.233 1.00 83.12 107 ALA A CA 1
ATOM 847 C C . ALA A 1 107 ? 8.427 -6.115 -1.154 1.00 83.12 107 ALA A C 1
ATOM 849 O O . ALA A 1 107 ? 9.156 -7.108 -1.050 1.00 83.12 107 ALA A O 1
ATOM 850 N N . PHE A 1 108 ? 8.534 -5.099 -0.297 1.00 80.69 108 PHE A N 1
ATOM 851 C CA . PHE A 1 108 ? 9.540 -5.003 0.765 1.00 80.69 108 PHE A CA 1
ATOM 852 C C . PHE A 1 108 ? 8.913 -5.199 2.150 1.00 80.69 108 PHE A C 1
ATOM 854 O O . PHE A 1 108 ? 8.953 -4.331 3.022 1.00 80.69 108 PHE A O 1
ATOM 861 N N . LEU A 1 109 ? 8.421 -6.410 2.406 1.00 80.62 109 LEU A N 1
ATOM 862 C CA . LEU A 1 109 ? 7.694 -6.731 3.639 1.00 80.62 109 LEU A CA 1
ATOM 863 C C . LEU A 1 109 ? 8.577 -7.174 4.816 1.00 80.62 109 LEU A C 1
ATOM 865 O O . LEU A 1 109 ? 8.310 -6.819 5.966 1.00 80.62 109 LEU A O 1
ATOM 869 N N . LYS A 1 110 ? 9.641 -7.954 4.562 1.00 77.94 110 LYS A N 1
ATOM 870 C CA . LYS A 1 110 ? 10.400 -8.674 5.614 1.00 77.94 110 LYS A CA 1
ATOM 871 C C . LYS A 1 110 ? 10.821 -7.803 6.816 1.00 77.94 110 LYS A C 1
ATOM 873 O O . LYS A 1 110 ? 10.581 -8.240 7.950 1.00 77.94 110 LYS A O 1
ATOM 878 N N . PRO A 1 111 ? 11.411 -6.604 6.624 1.00 79.50 111 PRO A N 1
ATOM 879 C CA . PRO A 1 111 ? 11.799 -5.734 7.735 1.00 79.50 111 PRO A CA 1
ATOM 880 C C . PRO A 1 111 ? 10.680 -4.781 8.202 1.00 79.50 111 PRO A C 1
ATOM 882 O O . PRO A 1 111 ? 10.836 -4.107 9.218 1.00 79.50 111 PRO A O 1
ATOM 885 N N . ARG A 1 112 ? 9.548 -4.687 7.493 1.00 82.00 112 ARG A N 1
ATOM 886 C CA . ARG A 1 112 ? 8.529 -3.636 7.667 1.00 82.00 112 ARG A CA 1
ATOM 887 C C . ARG A 1 112 ? 7.339 -4.081 8.521 1.00 82.00 112 ARG A C 1
ATOM 889 O O . ARG A 1 112 ? 6.191 -3.874 8.168 1.00 82.00 112 ARG A O 1
ATOM 896 N N . ARG A 1 113 ? 7.589 -4.637 9.707 1.00 88.06 113 ARG A N 1
ATOM 897 C CA . ARG A 1 113 ? 6.546 -5.259 10.562 1.00 88.06 113 ARG A CA 1
ATOM 898 C C . ARG A 1 113 ? 5.765 -4.294 11.466 1.00 88.06 113 ARG A C 1
ATOM 900 O O . ARG A 1 113 ? 4.982 -4.724 12.308 1.00 88.06 113 ARG A O 1
ATOM 907 N N . GLY A 1 114 ? 5.991 -2.987 11.336 1.00 88.38 114 GLY A N 1
ATOM 908 C CA . GLY A 1 114 ? 5.413 -1.983 12.236 1.00 88.38 114 GLY A CA 1
ATOM 909 C C . GLY A 1 114 ? 3.883 -1.960 12.227 1.00 88.38 114 GLY A C 1
ATOM 910 O O . GLY A 1 114 ? 3.282 -1.849 13.290 1.00 88.38 114 GLY A O 1
ATOM 911 N N . PHE A 1 115 ? 3.269 -2.111 11.053 1.00 88.00 115 PHE A N 1
ATOM 912 C CA . PHE A 1 115 ? 1.813 -2.134 10.900 1.00 88.00 115 PHE A CA 1
ATOM 913 C C . PHE A 1 115 ? 1.183 -3.407 11.473 1.00 88.00 115 PHE A C 1
ATOM 915 O O . PHE A 1 115 ? 0.140 -3.323 12.109 1.00 88.00 115 PHE A O 1
ATOM 922 N N . VAL A 1 116 ? 1.860 -4.554 11.339 1.00 92.38 116 VAL A N 1
ATOM 923 C CA . VAL A 1 116 ? 1.450 -5.823 11.963 1.00 92.38 116 VAL A CA 1
ATOM 924 C C . VAL A 1 116 ? 1.434 -5.680 13.480 1.00 92.38 116 VAL A C 1
ATOM 926 O O . VAL A 1 116 ? 0.458 -6.043 14.128 1.00 92.38 116 VAL A O 1
ATOM 929 N N . ARG A 1 117 ? 2.486 -5.079 14.052 1.00 92.56 117 ARG A N 1
ATOM 930 C CA . ARG A 1 117 ? 2.532 -4.800 15.490 1.00 92.56 117 ARG A CA 1
ATOM 931 C C . ARG A 1 117 ? 1.383 -3.888 15.926 1.00 92.56 117 ARG A C 1
ATOM 933 O O . ARG A 1 117 ? 0.778 -4.165 16.947 1.00 92.56 117 ARG A O 1
ATOM 940 N N . ILE A 1 118 ? 1.062 -2.844 15.158 1.00 91.88 118 ILE A N 1
ATOM 941 C CA . ILE A 1 118 ? -0.070 -1.954 15.472 1.00 91.88 118 ILE A CA 1
ATOM 942 C C . ILE A 1 118 ? -1.400 -2.714 15.409 1.00 91.88 118 ILE A C 1
ATOM 944 O O . ILE A 1 118 ? -2.220 -2.557 16.306 1.00 91.88 118 ILE A O 1
ATOM 948 N N . ALA A 1 119 ? -1.601 -3.561 14.396 1.00 93.69 119 ALA A N 1
ATOM 949 C CA . ALA A 1 119 ? -2.797 -4.394 14.283 1.00 93.69 119 ALA A CA 1
ATOM 950 C C . ALA A 1 119 ? -2.977 -5.283 15.522 1.00 93.69 119 ALA A C 1
ATOM 952 O O . ALA A 1 119 ? -4.056 -5.312 16.108 1.00 93.69 119 ALA A O 1
ATOM 953 N N . MET A 1 120 ? -1.895 -5.924 15.975 1.00 95.19 120 MET A N 1
ATOM 954 C CA . MET A 1 120 ? -1.892 -6.726 17.200 1.00 95.19 120 MET A CA 1
ATOM 955 C C . MET A 1 120 ? -2.147 -5.887 18.460 1.00 95.19 120 MET A C 1
ATOM 957 O O . MET A 1 120 ? -2.979 -6.267 19.275 1.00 95.19 120 MET A O 1
ATOM 961 N N . GLU A 1 121 ? -1.455 -4.752 18.618 1.00 94.56 121 GLU A N 1
ATOM 962 C CA . GLU A 1 121 ? -1.601 -3.840 19.767 1.00 94.56 121 GLU A CA 1
ATOM 963 C C . GLU A 1 121 ? -3.037 -3.308 19.899 1.00 94.56 121 GLU A C 1
ATOM 965 O O . GLU A 1 121 ? -3.523 -3.122 21.010 1.00 94.56 121 GLU A O 1
ATOM 970 N N . MET A 1 122 ? -3.717 -3.065 18.774 1.00 93.44 122 MET A N 1
ATOM 971 C CA . MET A 1 122 ? -5.071 -2.506 18.739 1.00 93.44 122 MET A CA 1
ATOM 972 C C . MET A 1 122 ? -6.177 -3.566 18.618 1.00 93.44 122 MET A C 1
ATOM 974 O O . MET A 1 122 ? -7.350 -3.206 18.619 1.00 93.44 122 MET A O 1
ATOM 978 N N . GLY A 1 123 ? -5.833 -4.852 18.480 1.00 94.88 123 GLY A N 1
ATOM 979 C CA . GLY A 1 123 ? -6.810 -5.924 18.254 1.00 94.88 123 GLY A CA 1
ATOM 980 C C . GLY A 1 123 ? -7.572 -5.798 16.928 1.00 94.88 123 GLY A C 1
ATOM 981 O O . GLY A 1 123 ? -8.712 -6.249 16.825 1.00 94.88 123 GLY A O 1
ATOM 982 N N . LEU A 1 124 ? -6.969 -5.166 15.917 1.00 94.75 124 LEU A N 1
ATOM 983 C CA . LEU A 1 124 ? -7.603 -4.904 14.627 1.00 94.75 124 LEU A CA 1
ATOM 984 C C . LEU A 1 124 ? -7.231 -5.971 13.587 1.00 94.75 124 LEU A C 1
ATOM 986 O O . LEU A 1 124 ? -6.091 -6.441 13.559 1.00 94.75 124 LEU A O 1
ATOM 990 N N . PRO A 1 125 ? -8.164 -6.341 12.693 1.00 95.31 125 PRO A N 1
ATOM 991 C CA . PRO A 1 125 ? -7.871 -7.243 11.587 1.00 95.31 125 PRO A CA 1
ATOM 992 C C . PRO A 1 125 ? -6.875 -6.611 10.619 1.00 95.31 125 PRO A C 1
ATOM 994 O O . PRO A 1 125 ? -7.016 -5.456 10.204 1.00 95.31 125 PRO A O 1
ATOM 997 N N . LEU A 1 126 ? -5.895 -7.418 10.226 1.00 93.75 126 LEU A N 1
ATOM 998 C CA . LEU A 1 126 ? -4.954 -7.092 9.172 1.00 93.75 126 LEU A CA 1
ATOM 999 C C . LEU A 1 126 ? -5.369 -7.797 7.881 1.00 93.75 126 LEU A C 1
ATOM 1001 O O . LEU A 1 126 ? -5.453 -9.021 7.850 1.00 93.75 126 LEU A O 1
ATOM 1005 N N . VAL A 1 127 ? -5.582 -7.022 6.824 1.00 92.44 127 VAL A N 1
ATOM 1006 C CA . VAL A 1 127 ? -5.999 -7.505 5.508 1.00 92.44 127 VAL A CA 1
ATOM 1007 C C . VAL A 1 127 ? -4.836 -7.332 4.533 1.00 92.44 127 VAL A C 1
ATOM 1009 O O . VAL A 1 127 ? -4.464 -6.195 4.231 1.00 92.44 127 VAL A O 1
ATOM 1012 N N . PRO A 1 128 ? -4.219 -8.419 4.048 1.00 91.00 128 PRO A N 1
ATOM 1013 C CA . PRO A 1 128 ? -3.233 -8.322 2.984 1.00 91.00 128 PRO A CA 1
ATOM 1014 C C . PRO A 1 128 ? -3.933 -7.964 1.669 1.00 91.00 128 PRO A C 1
ATOM 1016 O O . PRO A 1 128 ? -4.941 -8.564 1.309 1.00 91.00 128 PRO A O 1
ATOM 1019 N N . VAL A 1 129 ? -3.392 -6.987 0.948 1.00 87.25 129 VAL A N 1
ATOM 1020 C CA . VAL A 1 129 ? -3.858 -6.604 -0.385 1.00 87.25 129 VAL A CA 1
ATOM 1021 C C . VAL A 1 129 ? -2.664 -6.640 -1.319 1.00 87.25 129 VAL A C 1
ATOM 1023 O O . VAL A 1 129 ? -1.657 -5.985 -1.064 1.00 87.25 129 VAL A O 1
ATOM 1026 N N . PHE A 1 130 ? -2.778 -7.400 -2.403 1.00 87.00 130 PHE A N 1
ATOM 1027 C CA . PHE A 1 130 ? -1.757 -7.452 -3.439 1.00 87.00 130 PHE A CA 1
ATOM 1028 C C . PHE A 1 130 ? -2.349 -7.020 -4.777 1.00 87.00 130 PHE A C 1
ATOM 1030 O O . PHE A 1 130 ? -3.453 -7.437 -5.129 1.00 87.00 130 PHE A O 1
ATOM 1037 N N . CYS A 1 131 ? -1.624 -6.194 -5.526 1.00 82.31 131 CYS A N 1
ATOM 1038 C CA . CYS A 1 131 ? -2.023 -5.753 -6.853 1.00 82.31 131 CYS A CA 1
ATOM 1039 C C . CYS A 1 131 ? -1.031 -6.242 -7.911 1.00 82.31 131 CYS A C 1
ATOM 1041 O O . CYS A 1 131 ? 0.178 -6.086 -7.761 1.00 82.31 131 CYS A O 1
ATOM 1043 N N . PHE A 1 132 ? -1.556 -6.815 -8.992 1.00 84.50 132 PHE A N 1
ATOM 1044 C CA . PHE A 1 132 ? -0.767 -7.354 -10.097 1.00 84.50 132 PHE A CA 1
ATOM 1045 C C . PHE A 1 132 ? -0.821 -6.443 -11.326 1.00 84.50 132 PHE A C 1
ATOM 1047 O O . PHE A 1 132 ? -1.823 -5.763 -11.564 1.00 84.50 132 PHE A O 1
ATOM 1054 N N . GLY A 1 133 ? 0.248 -6.477 -12.126 1.00 79.50 133 GLY A N 1
ATOM 1055 C CA . GLY A 1 133 ? 0.342 -5.773 -13.406 1.00 79.50 133 GLY A CA 1
ATOM 1056 C C . GLY A 1 133 ? 0.528 -4.265 -13.269 1.00 79.50 133 GLY A C 1
ATOM 1057 O O . GLY A 1 133 ? 0.414 -3.551 -14.259 1.00 79.50 133 GLY A O 1
ATOM 1058 N N . GLN A 1 134 ? 0.813 -3.772 -12.061 1.00 74.94 134 GLN A N 1
ATOM 1059 C CA . GLN A 1 134 ? 1.045 -2.362 -11.775 1.00 74.94 134 GLN A CA 1
ATOM 1060 C C . GLN A 1 134 ? 2.313 -1.849 -12.470 1.00 74.94 134 GLN A C 1
ATOM 1062 O O . GLN A 1 134 ? 2.334 -0.701 -12.918 1.00 74.94 134 GLN A O 1
ATOM 1067 N N . SER A 1 135 ? 3.353 -2.687 -12.591 1.00 76.38 135 SER A N 1
ATOM 1068 C CA . SER A 1 135 ? 4.609 -2.331 -13.274 1.00 76.38 135 SER A CA 1
ATOM 1069 C C . SER A 1 135 ? 4.430 -1.982 -14.752 1.00 76.38 135 SER A C 1
ATOM 1071 O O . SER A 1 135 ? 5.261 -1.259 -15.304 1.00 76.38 135 SER A O 1
ATOM 1073 N N . ASP A 1 136 ? 3.353 -2.475 -15.367 1.00 77.19 136 ASP A N 1
ATOM 1074 C CA . ASP A 1 136 ? 3.126 -2.425 -16.812 1.00 77.19 136 ASP A CA 1
ATOM 1075 C C . ASP A 1 136 ? 1.998 -1.447 -17.197 1.00 77.19 136 ASP A C 1
ATOM 1077 O O . ASP A 1 136 ? 1.741 -1.217 -18.378 1.00 77.19 136 ASP A O 1
ATOM 1081 N N . VAL A 1 137 ? 1.342 -0.824 -16.206 1.00 73.00 137 VAL A N 1
ATOM 1082 C CA . VAL A 1 137 ? 0.254 0.151 -16.421 1.00 73.00 137 VAL A CA 1
ATOM 1083 C C . VAL A 1 137 ? 0.742 1.397 -17.164 1.00 73.00 137 VAL A C 1
ATOM 1085 O O . VAL A 1 137 ? 0.013 1.990 -17.961 1.00 73.00 137 VAL A O 1
ATOM 1088 N N . PHE A 1 138 ? 1.981 1.804 -16.900 1.00 74.56 138 PHE A N 1
ATOM 1089 C CA . PHE A 1 138 ? 2.624 2.957 -17.515 1.00 74.56 138 PHE A CA 1
ATOM 1090 C C . PHE A 1 138 ? 3.987 2.562 -18.064 1.00 74.56 138 PHE A C 1
ATOM 1092 O O . PHE A 1 138 ? 4.652 1.691 -17.514 1.00 74.56 138 PHE A O 1
ATOM 1099 N N . LYS A 1 139 ? 4.461 3.278 -19.086 1.00 76.44 139 LYS A N 1
ATOM 1100 C CA . LYS A 1 139 ? 5.896 3.311 -19.377 1.00 76.44 139 LYS A CA 1
ATOM 1101 C C . LYS A 1 139 ? 6.541 4.242 -18.363 1.00 76.44 139 LYS A C 1
ATOM 1103 O O . LYS A 1 139 ? 6.015 5.325 -18.108 1.00 76.44 139 LYS A O 1
ATOM 1108 N N . TRP A 1 140 ? 7.654 3.838 -17.769 1.00 79.62 140 TRP A N 1
ATOM 1109 C CA . TRP A 1 140 ? 8.302 4.638 -16.741 1.00 79.62 140 TRP A CA 1
ATOM 1110 C C . TRP A 1 140 ? 9.817 4.518 -16.787 1.00 79.62 140 TRP A C 1
ATOM 1112 O O . TRP A 1 140 ? 10.400 3.550 -17.266 1.00 79.62 140 TRP A O 1
ATOM 1122 N N . TRP A 1 141 ? 10.466 5.552 -16.277 1.00 78.81 141 TRP A N 1
ATOM 1123 C CA . TRP A 1 141 ? 11.901 5.634 -16.146 1.00 78.81 141 TRP A CA 1
ATOM 1124 C C . TRP A 1 141 ? 12.249 6.306 -14.822 1.00 78.81 141 TRP A C 1
ATOM 1126 O O . TRP A 1 141 ? 11.662 7.322 -14.437 1.00 78.81 141 TRP A O 1
ATOM 1136 N N . LYS A 1 142 ? 13.217 5.726 -14.114 1.00 77.62 142 LYS A N 1
ATOM 1137 C CA . LYS A 1 142 ? 13.716 6.232 -12.835 1.00 77.62 142 LYS A CA 1
ATOM 1138 C C . LYS A 1 142 ? 15.221 6.409 -12.893 1.00 77.62 142 LYS A C 1
ATOM 1140 O O . LYS A 1 142 ? 15.923 5.630 -13.539 1.00 77.62 142 LYS A O 1
ATOM 1145 N N . LEU A 1 143 ? 15.717 7.392 -12.153 1.00 77.00 143 LEU A N 1
ATOM 1146 C CA . LEU A 1 143 ? 17.150 7.529 -11.927 1.00 77.00 143 LEU A CA 1
ATOM 1147 C C . LEU A 1 143 ? 17.647 6.389 -11.026 1.00 77.00 143 LEU A C 1
ATOM 1149 O O . LEU A 1 143 ? 16.981 5.974 -10.078 1.00 77.00 143 LEU A O 1
ATOM 1153 N N . GLY A 1 144 ? 18.825 5.862 -11.346 1.00 77.38 144 GLY A N 1
ATOM 1154 C CA . GLY A 1 144 ? 19.505 4.837 -10.558 1.00 77.38 144 GLY A CA 1
ATOM 1155 C C . GLY A 1 144 ? 20.599 5.418 -9.661 1.00 77.38 144 GLY A C 1
ATOM 1156 O O . GLY A 1 144 ? 20.992 6.576 -9.785 1.00 77.38 144 GLY A O 1
ATOM 1157 N N . GLY A 1 145 ? 21.134 4.584 -8.768 1.00 82.00 145 GLY A N 1
ATOM 1158 C CA . GLY A 1 145 ? 22.340 4.891 -7.993 1.00 82.00 145 GLY A CA 1
ATOM 1159 C C . GLY A 1 145 ? 22.107 5.238 -6.519 1.00 82.00 145 GLY A C 1
ATOM 1160 O O . GLY A 1 145 ? 21.045 5.696 -6.098 1.00 82.00 145 GLY A O 1
ATOM 1161 N N . GLN A 1 146 ? 23.148 5.019 -5.711 1.00 79.50 146 GLN A N 1
ATOM 1162 C CA . GLN A 1 146 ? 23.099 5.163 -4.249 1.00 79.50 146 GLN A CA 1
ATOM 1163 C C . GLN A 1 146 ? 22.838 6.604 -3.794 1.00 79.50 146 GLN A C 1
ATOM 1165 O O . GLN A 1 146 ? 22.177 6.828 -2.779 1.00 79.50 146 GLN A O 1
ATOM 1170 N N . LEU A 1 147 ? 23.337 7.590 -4.546 1.00 78.12 147 LEU A N 1
ATOM 1171 C CA . LEU A 1 147 ? 23.117 9.003 -4.243 1.00 78.12 147 LEU A CA 1
ATOM 1172 C C . LEU A 1 147 ? 21.642 9.387 -4.424 1.00 78.12 147 LEU A C 1
ATOM 1174 O O . LEU A 1 147 ? 21.060 10.023 -3.548 1.00 78.12 147 LEU A O 1
ATOM 1178 N N . TYR A 1 148 ? 21.017 8.918 -5.504 1.00 77.62 148 TYR A N 1
ATOM 1179 C CA . TYR A 1 148 ? 19.601 9.148 -5.773 1.00 77.62 148 TYR A CA 1
ATOM 1180 C C . TYR A 1 148 ? 18.689 8.412 -4.775 1.00 77.62 148 TYR A C 1
ATOM 1182 O O . TYR A 1 148 ? 17.681 8.966 -4.341 1.00 77.62 148 TYR A O 1
ATOM 1190 N N . LEU A 1 149 ? 19.077 7.218 -4.307 1.00 77.50 149 LEU A N 1
ATOM 1191 C CA . LEU A 1 149 ? 18.377 6.525 -3.217 1.00 77.50 149 LEU A CA 1
ATOM 1192 C C . LEU A 1 149 ? 18.426 7.318 -1.904 1.00 77.50 149 LEU A C 1
ATOM 1194 O O . LEU A 1 149 ? 17.409 7.453 -1.223 1.00 77.50 149 LEU A O 1
ATOM 1198 N N . LYS A 1 150 ? 19.599 7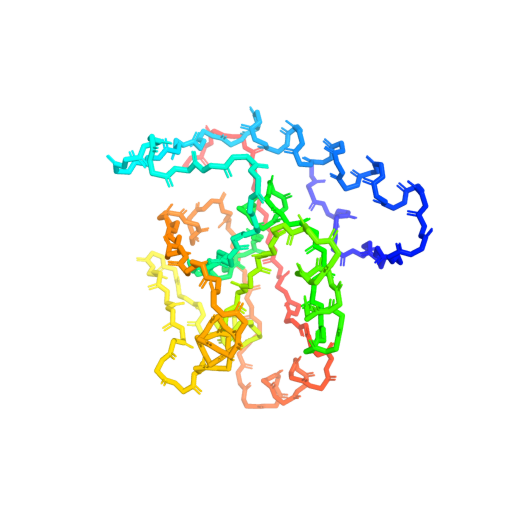.850 -1.534 1.00 79.69 150 LYS A N 1
ATOM 1199 C CA . LYS A 1 150 ? 19.751 8.695 -0.336 1.00 79.69 150 LYS A CA 1
ATOM 1200 C C . LYS A 1 150 ? 18.908 9.967 -0.447 1.00 79.69 150 LYS A C 1
ATOM 1202 O O . LYS A 1 150 ? 18.212 10.306 0.506 1.00 79.69 150 LYS A O 1
ATOM 1207 N N . PHE A 1 151 ? 18.918 10.606 -1.615 1.00 78.88 151 PHE A N 1
ATOM 1208 C CA . PHE A 1 151 ? 18.091 11.774 -1.916 1.00 78.88 151 PHE A CA 1
ATOM 1209 C C . PHE A 1 151 ? 16.588 11.466 -1.814 1.00 78.88 151 PHE A C 1
ATOM 1211 O O . PHE A 1 151 ? 15.873 12.135 -1.072 1.00 78.88 151 PHE A O 1
ATOM 1218 N N . SER A 1 152 ? 16.120 10.393 -2.457 1.00 72.56 152 SER A N 1
ATOM 1219 C CA . SER A 1 152 ? 14.704 9.988 -2.443 1.00 72.56 152 SER A CA 1
ATOM 1220 C C . SER A 1 152 ? 14.219 9.629 -1.033 1.00 72.56 152 SER A C 1
ATOM 1222 O O . SER A 1 152 ? 13.104 9.963 -0.635 1.00 72.56 152 SER A O 1
ATOM 1224 N N . ARG A 1 153 ? 15.078 9.003 -0.213 1.00 73.00 153 ARG A N 1
ATOM 1225 C CA . ARG A 1 153 ? 14.780 8.733 1.205 1.00 73.00 153 ARG A CA 1
ATOM 1226 C C . ARG A 1 153 ? 14.657 10.011 2.028 1.00 73.00 153 ARG A C 1
ATOM 1228 O O . ARG A 1 153 ? 13.761 10.084 2.865 1.00 73.00 153 ARG A O 1
ATOM 1235 N N . ALA A 1 154 ? 15.530 10.992 1.801 1.00 72.38 154 ALA A N 1
ATOM 1236 C CA . ALA A 1 154 ? 15.470 12.280 2.489 1.00 72.38 154 ALA A CA 1
ATOM 1237 C C . ALA A 1 154 ? 14.183 13.044 2.138 1.00 72.38 154 ALA A C 1
ATOM 1239 O O . ALA A 1 154 ? 13.536 13.592 3.027 1.00 72.38 154 ALA A O 1
ATOM 1240 N N . LEU A 1 155 ? 13.766 12.997 0.868 1.00 65.94 155 LEU A N 1
ATOM 1241 C CA . LEU A 1 155 ? 12.514 13.598 0.403 1.00 65.94 155 LEU A CA 1
ATOM 1242 C C . LEU A 1 155 ? 11.257 12.780 0.735 1.00 65.94 155 LEU A C 1
ATOM 1244 O O . LEU A 1 155 ? 10.152 13.282 0.554 1.00 65.94 155 LEU A O 1
ATOM 1248 N N . LYS A 1 156 ? 11.402 11.533 1.212 1.00 66.44 156 LYS A N 1
ATOM 1249 C CA . LYS A 1 156 ? 10.303 10.558 1.382 1.00 66.44 156 LYS A CA 1
ATOM 1250 C C . LYS A 1 156 ? 9.475 10.355 0.104 1.00 66.44 156 LYS A C 1
ATOM 1252 O O . LYS A 1 156 ? 8.299 10.009 0.170 1.00 66.44 156 LYS A O 1
ATOM 1257 N N . PHE A 1 157 ? 10.104 10.566 -1.046 1.00 68.62 157 PHE A N 1
ATOM 1258 C CA . PHE A 1 157 ? 9.483 10.546 -2.360 1.00 68.62 157 PHE A CA 1
ATOM 1259 C C . PHE A 1 157 ? 10.534 10.171 -3.410 1.00 68.62 157 PHE A C 1
ATOM 1261 O O . PHE A 1 157 ? 11.671 10.636 -3.328 1.00 68.62 157 PHE A O 1
ATOM 1268 N N . THR A 1 158 ? 10.157 9.354 -4.396 1.00 68.38 158 THR A N 1
ATOM 1269 C CA . THR A 1 158 ? 11.033 8.939 -5.503 1.00 68.38 158 THR A CA 1
ATOM 1270 C C . THR A 1 158 ? 10.521 9.562 -6.803 1.00 68.38 158 THR A C 1
ATOM 1272 O O . THR A 1 158 ? 9.505 9.098 -7.320 1.00 68.38 158 THR A O 1
ATOM 1275 N N . PRO A 1 159 ? 11.184 10.600 -7.349 1.00 68.75 159 PRO A N 1
ATOM 1276 C CA . PRO A 1 159 ? 10.783 11.197 -8.622 1.00 68.75 159 PRO A CA 1
ATOM 1277 C C . PRO A 1 159 ? 10.906 10.218 -9.803 1.00 68.75 159 PRO A C 1
ATOM 1279 O O . PRO A 1 159 ? 11.998 10.012 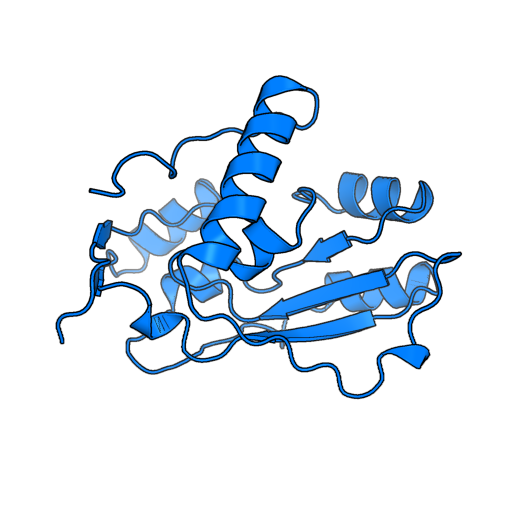-10.329 1.00 68.75 159 PRO A O 1
ATOM 1282 N N . ILE A 1 160 ? 9.792 9.638 -10.247 1.00 72.75 160 ILE A N 1
ATOM 1283 C CA . ILE A 1 160 ? 9.735 8.787 -11.443 1.00 72.75 160 ILE A CA 1
ATOM 1284 C C . ILE A 1 160 ? 9.143 9.581 -12.604 1.00 72.75 160 ILE A C 1
ATOM 1286 O O . ILE A 1 160 ? 8.154 10.293 -12.443 1.00 72.75 160 ILE A O 1
ATOM 1290 N N . TYR A 1 161 ? 9.741 9.437 -13.785 1.00 72.12 161 TYR A N 1
ATOM 1291 C CA . TYR A 1 161 ? 9.155 9.923 -15.025 1.00 72.12 161 TYR A CA 1
ATOM 1292 C C . TYR A 1 161 ? 8.305 8.811 -15.639 1.00 72.12 161 TYR A C 1
ATOM 1294 O O . TYR A 1 161 ? 8.821 7.731 -15.905 1.00 72.12 161 TYR A O 1
ATOM 1302 N N . PHE A 1 162 ? 7.014 9.045 -15.856 1.00 75.62 162 PHE A N 1
ATOM 1303 C CA . PHE A 1 162 ? 6.098 8.052 -16.423 1.00 75.62 162 PHE A CA 1
ATOM 1304 C C . PHE A 1 162 ? 5.232 8.660 -17.529 1.00 75.62 162 PHE A C 1
ATOM 1306 O O . PHE A 1 162 ? 4.933 9.854 -17.520 1.00 75.62 162 PHE A O 1
ATOM 1313 N N . TRP A 1 163 ? 4.843 7.845 -18.509 1.00 73.12 163 TRP A N 1
ATOM 1314 C CA . TRP A 1 163 ? 4.012 8.250 -19.638 1.00 73.12 163 TRP A CA 1
ATOM 1315 C C . TRP A 1 163 ? 3.171 7.086 -20.179 1.00 73.12 163 TRP A C 1
ATOM 1317 O O . TRP A 1 163 ? 3.474 5.912 -19.973 1.00 73.12 163 TRP A O 1
ATOM 1327 N N . GLY A 1 164 ? 2.107 7.440 -20.904 1.00 63.06 164 GLY A N 1
ATOM 1328 C CA . GLY A 1 164 ? 1.168 6.500 -21.524 1.00 63.06 164 GLY A CA 1
ATOM 1329 C C . GLY A 1 164 ? -0.224 6.516 -20.883 1.00 63.06 164 GLY A C 1
ATOM 1330 O O . GLY A 1 164 ? -0.341 6.710 -19.680 1.00 63.06 164 GLY A O 1
ATOM 1331 N N . LEU A 1 165 ? -1.257 6.413 -21.731 1.00 56.62 165 LEU A N 1
ATOM 1332 C CA . LEU A 1 165 ? -2.560 5.747 -21.530 1.00 56.62 165 LEU A CA 1
ATOM 1333 C C . LEU A 1 165 ? -3.512 6.113 -22.674 1.00 56.62 165 LEU A C 1
ATOM 1335 O O . LEU A 1 165 ? -4.025 7.226 -22.715 1.00 56.62 165 LEU A O 1
ATOM 1339 N N . PHE A 1 166 ? -3.673 5.166 -23.600 1.00 43.56 166 PHE A N 1
ATOM 1340 C CA . PHE A 1 166 ? -4.750 4.959 -24.583 1.00 43.56 166 PHE A CA 1
ATOM 1341 C C . PHE A 1 166 ? -4.259 3.820 -25.501 1.00 43.56 166 PHE A C 1
ATOM 1343 O O . PHE A 1 166 ? -3.557 4.074 -26.470 1.00 43.56 166 PHE A O 1
ATOM 1350 N N . GLY A 1 167 ? -4.547 2.565 -25.145 1.00 39.78 167 GLY A N 1
ATOM 1351 C CA . GLY A 1 167 ? -4.698 1.445 -26.086 1.00 39.78 167 GLY A CA 1
ATOM 1352 C C . GLY A 1 167 ? -3.714 1.232 -27.248 1.00 39.78 167 GLY A C 1
ATOM 1353 O O . GLY A 1 167 ? -4.183 0.785 -28.284 1.00 39.78 167 GLY A O 1
ATOM 1354 N N . TYR A 1 168 ? -2.406 1.462 -27.114 1.00 30.05 168 TYR A N 1
ATOM 1355 C CA . TYR A 1 168 ? -1.432 0.870 -28.042 1.00 30.05 168 TYR A CA 1
ATOM 1356 C C . TYR A 1 168 ? -0.204 0.363 -27.291 1.00 30.05 168 TYR A C 1
ATOM 1358 O O . TYR A 1 168 ? 0.548 1.131 -26.681 1.00 30.05 168 TYR A O 1
ATOM 1366 N N . VAL A 1 169 ? -0.081 -0.965 -27.336 1.00 37.62 169 VAL A N 1
ATOM 1367 C CA . VAL A 1 169 ? 1.182 -1.707 -27.290 1.00 37.62 169 VAL A CA 1
ATOM 1368 C C . VAL A 1 169 ? 2.133 -1.116 -28.329 1.00 37.62 169 VAL A C 1
ATOM 1370 O O . VAL A 1 169 ? 1.655 -0.861 -29.457 1.00 37.62 169 VAL A O 1
#

Sequence (169 aa):
MLFFFMFIPIDHHSKWGRSLSRYICKHACSYFPVTLHVEDINAFQSDRSYIFGYEPHSVLPIGVVALADLTASKKNFTSLLAAGYSCIIVPGGVQETFHMEHSSEIAFLKPRRGFVRIAMEMGLPLVPVFCFGQSDVFKWWKLGGQLYLKFSRALKFTPIYFWGLFGYV

InterPro domains:
  IPR007130 Diacylglycerol acyltransferase [PF03982] (71-167)